Protein 6XAU (pdb70)

InterPro domains:
  IPR001214 SET domain [PF21549] (84-194)
  IPR001214 SET domain [PS50280] (80-192)
  IPR001214 SET domain [SM00317] (80-198)
  IPR013087 Zinc finger C2H2-type [PF00096] (293-315)
  IPR013087 Zinc finger C2H2-type [PF00096] (321-344)
  IPR013087 Zinc finger C2H2-type [PF00096] (350-372)
  IPR013087 Zinc finger C2H2-type [PF00096] (378-400)
  IPR013087 Zinc finger C2H2-type [PF00096] (408-427)
  IPR013087 Zinc finger C2H2-type [PF00096] (914-936)
  IPR013087 Zinc finger C2H2-type [PF00096] (942-965)
  IPR013087 Zinc finger C2H2-type [PF00096] (971-993)
  IPR013087 Zinc finger C2H2-type [PF13912] (267-288)
  IPR013087 Zinc finger C2H2-type [PS00028] (267-287)
  IPR013087 Zinc finger C2H2-type [PS00028] (295-315)
  IPR013087 Zinc finger C2H2-type [PS00028] (323-344)
  IPR013087 Zinc finger C2H2-type [PS00028] (352-372)
  IPR013087 Zinc finger C2H2-type [PS00028] (380-400)
  IPR013087 Zinc finger C2H2-type [PS00028] (916-936)
  IPR013087 Zinc finger C2H2-type [PS00028] (944-965)
  IPR013087 Zinc finger C2H2-type [PS00028] (973-993)

Radius of gyration: 13.99 Å; Cα contacts (8 Å, |Δi|>4): 282; chains: 1; bounding box: 37×31×33 Å

GO terms:
  GO:0045944 positive regulation of transcription by RNA polymerase II (P, IDA)
  GO:0001228 DNA-binding transcription activator activity, RNA polymerase II-specific (F, IC)
  GO:0000977 RNA polymerase II transcription regulatory region sequence-specific DNA binding (F, IMP)
  GO:0001228 DNA-binding transcription activator activity, RNA polymerase II-specific (F, IMP)
  GO:0045944 positive regulation of transcription by RNA polymerase II (P, IMP)
  GO:0005634 nucleus (C, IDA)
  GO:0003677 DNA binding (F, IDA)
  GO:0003700 DNA-binding transcription factor activity (F, IDA)
  GO:0045892 negati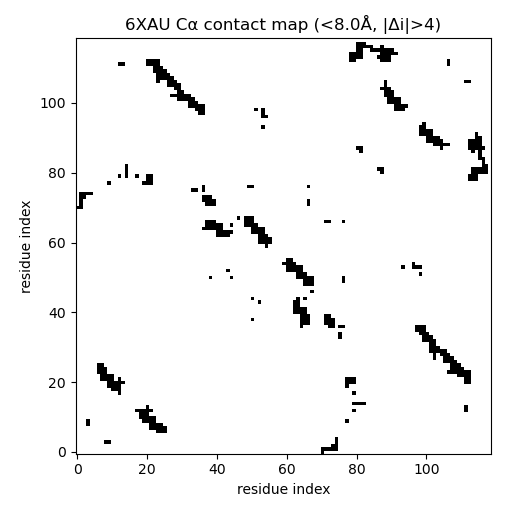ve regulation of DNA-templated transcription (P, IDA)
  GO:0140948 histone H3K9 monomethyltransferase activity (F, EXP)
  GO:0071425 hematopoietic stem cell proliferation (P, IMP)
  GO:0005515 protein binding (F, IPI)
  GO:0000978 RNA polymerase II cis-regulatory region sequence-specific DNA binding (F, IDA)
  GO:0098727 maintenance of cell number (P, IGI)
  GO:0072197 ureter morphogenesis (P, IGI)
  GO:0001701 in utero embryonic development (P, IMP)
  GO:0001780 neutrophil homeostasis (P, IMP)
  GO:0035115 embryonic forelimb morphogenesis (P, IMP)
  GO:0035116 embryonic hindlimb morphogenesis (P, IMP)
  GO:0042127 regulation of cell population proliferation (P, IMP)

Sequence (119 aa):
DIPIPDEFELRESTMPGAGLGIWTKRKIEIGEKFGPYMGEQRSDLKDSSYGWEILDEFCNVKFCIIDASQPDVGSWLKYIRFAGCYDQHNLVACQINDQIFYRVVADIAPGEELLLFMKS

Foldseek 3Di:
DADDDPQWDWAQDPPPPLGTFIFGQAKDAFFDKDDQKWADKAADCPPVAFWDFFADPVRHGPIIGDPNDPPTIHNVSRHEADDDPPPAQWEWDADPRTIMIGGHHIHHGGGTHHYYHDD

Solvent-accessible surface area: 7265 Å² total; per-residue (Å²): 191,19,112,44,36,124,72,10,66,65,91,139,12,87,17,130,90,33,42,88,0,0,27,2,110,91,141,0,113,111,38,52,103,22,37,28,10,96,27,103,120,89,104,64,36,187,108,91,51,78,24,54,83,2,64,49,153,151,99,93,66,98,40,2,23,14,0,33,108,109,125,35,21,22,35,2,11,47,5,31,62,5,54,78,181,129,73,28,13,0,28,33,31,69,73,132,60,74,8,37,4,90,0,48,41,98,0,38,73,41,80,11,0,10,2,110,43,137,165

Organism: Mus musculus (NCBI:txid10090)

B-factor: mean 61.01, std 21.58, range [31.8, 144.95]

Secondary structure (DSSP, 8-state):
-PPPPTTEEEEE-SSTT--EEEEESS-B-TT-EE-----EEES--SS-SSEEEEE-TTS-EEEEEE--STTSS-GGGG-EE-SSTT---EEEEEETTEEEEEE-S-B-TT-B-EE----

Nearest PDB structures (foldseek):
  6xau-assembly1_A  TM=1.008E+00  e=1.363E-23  Mus musculus
  6xaz-assembly2_B  TM=9.167E-01  e=3.423E-12  Homo sapiens
  6xaz-assembly1_A  TM=9.004E-01  e=8.226E-12  Homo sapiens
  3db5-assembly1_A  TM=7.938E-01  e=2.898E-10  Homo sapiens
  3dal-assembly1_B-2  TM=8.629E-01  e=5.009E-09  Homo sapiens

Structure (mmCIF, N/CA/C/O backbone):
data_6XAU
#
_entry.id   6XAU
#
_cell.length_a   44.421
_cell.length_b   44.421
_cell.length_c   147.317
_cell.angle_alpha   90.000
_cell.angle_beta   90.000
_cell.angle_gamma   90.000
#
_symmetry.space_group_name_H-M   'P 43 21 2'
#
loop_
_entity.id
_entity.type
_entity.pdbx_description
1 polymer 'Histone-lysine N-methyltransferase MECOM'
2 water water
#
loop_
_atom_site.group_PDB
_atom_site.id
_atom_site.type_symbol
_atom_site.label_atom_id
_atom_site.label_alt_id
_atom_site.label_comp_id
_atom_site.label_asym_id
_atom_site.label_entity_id
_atom_site.label_seq_id
_atom_site.pdbx_PDB_ins_code
_atom_site.Cartn_x
_atom_site.Cartn_y
_atom_site.Cartn_z
_atom_site.occupancy
_atom_site.B_iso_or_equiv
_atom_site.auth_seq_id
_atom_site.auth_comp_id
_atom_site.auth_asym_id
_atom_site.auth_atom_id
_atom_site.pdbx_PDB_model_num
ATOM 1 N N . ASP A 1 5 ? 11.26500 30.45000 67.73200 1.000 86.96832 75 ASP A N 1
ATOM 2 C CA . ASP A 1 5 ? 11.73800 30.79800 66.38800 1.000 77.04608 75 ASP A CA 1
ATOM 3 C C . ASP A 1 5 ? 11.82700 29.59400 65.47800 1.000 70.60583 75 ASP A C 1
ATOM 4 O O . ASP A 1 5 ? 11.53500 28.47200 65.87700 1.000 81.61505 75 ASP A O 1
ATOM 9 N N . ILE A 1 6 ? 12.22300 29.84700 64.23800 1.000 63.47603 76 ILE A N 1
ATOM 10 C CA . ILE A 1 6 ? 12.54100 28.78700 63.28300 1.000 58.80968 76 ILE A CA 1
ATOM 11 C C . ILE A 1 6 ? 13.98800 28.39000 63.53500 1.000 60.67306 76 ILE A C 1
ATOM 12 O O . ILE A 1 6 ? 14.88800 29.23500 63.41600 1.000 59.92824 76 ILE A O 1
ATOM 17 N N . PRO A 1 7 ? 14.26000 27.14000 63.89500 1.000 61.68634 77 PRO A N 1
ATOM 18 C CA . PRO A 1 7 ? 15.63300 26.75700 64.25200 1.000 62.13640 77 PRO A CA 1
ATOM 19 C C . PRO A 1 7 ? 16.53300 26.60300 63.02800 1.000 61.47579 77 PRO A C 1
ATOM 20 O O . PRO A 1 7 ? 16.14000 26.03900 62.00400 1.000 54.70919 77 PRO A O 1
ATOM 24 N N . ILE A 1 8 ? 17.74700 27.12200 63.15500 1.000 61.91795 78 ILE A N 1
ATOM 25 C CA . ILE A 1 8 ? 18.77600 27.01900 62.11600 1.000 61.01784 78 ILE A CA 1
ATOM 26 C C . ILE A 1 8 ? 19.73200 25.90800 62.51700 1.000 64.76829 78 ILE A C 1
ATOM 27 O O . ILE A 1 8 ? 20.25200 25.92400 63.63800 1.000 65.00253 78 ILE A O 1
ATOM 32 N N . PRO A 1 9 ? 19.99500 24.93400 61.63800 1.000 65.23414 79 PRO A N 1
ATOM 33 C CA . PRO A 1 9 ? 20.95800 23.88000 61.97500 1.000 67.39755 79 PRO A CA 1
ATOM 34 C C . PRO A 1 9 ? 22.30800 24.46200 62.38300 1.000 70.01629 79 PRO A C 1
ATOM 35 O O . PRO A 1 9 ? 22.69400 25.54900 61.94700 1.000 70.73743 79 PRO A O 1
ATOM 39 N N . ASP A 1 10 ? 23.03800 23.71300 63.22200 1.000 68.62928 80 ASP A N 1
ATOM 40 C CA . ASP A 1 10 ? 24.31300 24.20900 63.75400 1.000 74.02466 80 ASP A CA 1
ATOM 41 C C . ASP A 1 10 ? 25.37700 24.35500 62.66600 1.000 73.34564 80 ASP A C 1
ATOM 42 O O . ASP A 1 10 ? 26.32200 25.13900 62.82400 1.000 73.81938 80 ASP A O 1
ATOM 47 N N . GLU A 1 11 ? 25.23900 23.61500 61.56500 1.000 75.81962 81 GLU A N 1
ATOM 48 C CA . GLU A 1 11 ? 26.17600 23.62000 60.45000 1.000 74.07730 81 GLU A CA 1
ATOM 49 C C . GLU A 1 11 ? 25.97600 24.80800 59.51200 1.000 66.18951 81 GLU A C 1
ATOM 50 O O . GLU A 1 11 ? 26.76400 24.98300 58.57300 1.000 67.18700 81 GLU A O 1
ATOM 56 N N . PHE A 1 12 ? 24.94100 25.61400 59.72700 1.000 57.25160 82 PHE A N 1
ATOM 57 C CA . PHE A 1 12 ? 24.66900 26.79200 58.92000 1.000 55.32242 82 PHE A CA 1
ATOM 58 C C . PHE A 1 12 ? 24.59200 28.02800 59.80700 1.000 61.90216 82 PHE A C 1
ATOM 59 O O . PHE A 1 12 ? 24.44000 27.93500 61.02700 1.000 70.02945 82 PHE A O 1
ATOM 67 N N . GLU A 1 13 ? 24.73500 29.19400 59.18600 1.000 56.64363 83 GLU A N 1
ATOM 68 C CA . GLU A 1 13 ? 24.68300 30.46800 59.89500 1.000 59.76506 83 GLU A CA 1
ATOM 69 C C . GLU A 1 13 ? 23.65100 31.34900 59.20900 1.000 58.17013 83 GLU A C 1
ATOM 70 O O . GLU A 1 13 ? 23.63200 31.43100 57.98600 1.000 49.14010 83 GLU A O 1
ATOM 76 N N . LEU A 1 14 ? 22.81700 32.02500 59.98600 1.000 61.06258 84 LEU A N 1
ATOM 77 C CA . LEU A 1 14 ? 21.86100 32.98600 59.44700 1.000 50.61923 84 LEU A CA 1
ATOM 78 C C . LEU A 1 14 ? 22.46400 34.37900 59.58300 1.000 51.80621 84 LEU A C 1
ATOM 79 O O . LEU A 1 14 ? 22.63000 34.87000 60.70100 1.000 54.55128 84 LEU A O 1
ATOM 84 N N . ARG A 1 15 ? 22.80100 35.01700 58.46200 1.000 49.02167 85 ARG A N 1
ATOM 85 C CA . ARG A 1 15 ? 23.41700 36.33900 58.49500 1.000 51.08244 85 ARG A CA 1
ATOM 86 C C . ARG A 1 15 ? 23.29400 37.00600 57.13300 1.000 56.69364 85 ARG A C 1
ATOM 87 O O . ARG A 1 15 ? 22.86000 36.39300 56.15500 1.000 50.46658 85 ARG A O 1
ATOM 95 N N . GLU A 1 16 ? 23.72700 38.27000 57.08600 1.000 51.34563 86 GLU A N 1
ATOM 96 C CA . GLU A 1 16 ? 23.49600 39.16500 55.95400 1.000 57.48584 86 GLU A CA 1
ATOM 97 C C . GLU A 1 16 ? 23.84600 38.51900 54.61300 1.000 53.80119 86 GLU A C 1
ATOM 98 O O . GLU A 1 16 ? 24.97800 38.09200 54.38800 1.000 49.19800 86 GLU A O 1
ATOM 104 N N . SER A 1 17 ? 22.85600 38.43800 53.73000 1.000 47.54781 87 SER A N 1
ATOM 105 C CA . SER A 1 17 ? 23.06900 37.91500 52.39200 1.000 49.81387 87 SER A CA 1
ATOM 106 C C . SER A 1 17 ? 23.94700 38.85800 51.56600 1.000 52.11678 87 SER A C 1
ATOM 107 O O . SER A 1 17 ? 23.97200 40.07200 51.79100 1.000 54.51969 87 SER A O 1
ATOM 110 N N . THR A 1 18 ? 24.68800 38.27800 50.61300 1.000 57.36740 88 THR A N 1
ATOM 111 C CA . THR A 1 18 ? 25.42400 39.04400 49.60900 1.000 62.42854 88 THR A CA 1
ATOM 112 C C . THR A 1 18 ? 24.52900 39.49100 48.45700 1.000 61.72582 88 THR A C 1
ATOM 113 O O . THR A 1 18 ? 24.98300 40.24600 47.58900 1.000 62.21009 88 THR A O 1
ATOM 117 N N . MET A 1 19 ? 23.28800 39.02300 48.41900 1.000 49.63753 89 MET A N 1
ATOM 118 C CA . MET A 1 19 ? 22.33300 39.49400 47.43400 1.000 51.42985 89 MET A CA 1
ATOM 119 C C . MET A 1 19 ? 21.81300 40.85300 47.87400 1.000 56.10673 89 MET A C 1
ATOM 120 O O . MET A 1 19 ? 21.25700 40.96500 48.97200 1.000 52.20100 89 MET A O 1
ATOM 125 N N . PRO A 1 20 ? 21.98000 41.89900 47.07300 1.000 65.36836 90 PRO A N 1
ATOM 126 C CA . PRO A 1 20 ? 21.58800 43.24300 47.52200 1.000 74.76949 90 PRO A CA 1
ATOM 127 C C . PRO A 1 20 ? 20.12200 43.29400 47.93900 1.000 73.32195 90 PRO A C 1
ATOM 128 O O . PRO A 1 20 ? 19.24000 42.78600 47.23900 1.000 79.30951 90 PRO A O 1
ATOM 132 N N . GLY A 1 21 ? 19.87400 43.89000 49.10600 1.000 66.69221 91 GLY A N 1
ATOM 133 C CA . GLY A 1 21 ? 18.52700 44.06500 49.61900 1.000 59.10972 91 GLY A CA 1
ATOM 134 C C . GLY A 1 21 ? 17.80500 42.80300 50.04000 1.000 61.45474 91 GLY A C 1
ATOM 135 O O . GLY A 1 21 ? 16.61700 42.87300 50.37100 1.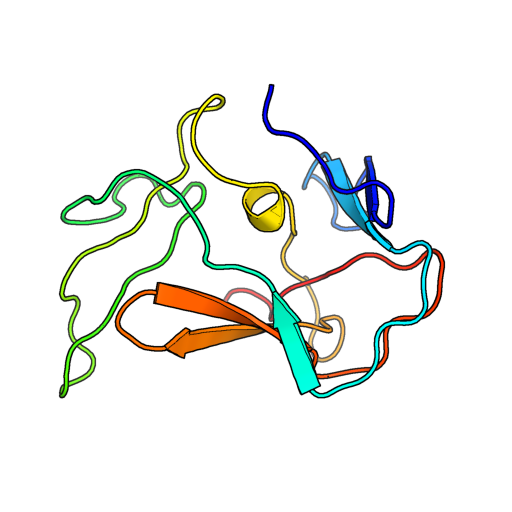000 69.70836 91 GLY A O 1
ATOM 136 N N . ALA A 1 22 ? 18.47700 41.64900 50.05100 1.000 52.21942 92 ALA A N 1
ATOM 137 C CA . ALA A 1 22 ? 17.80000 40.39800 50.36200 1.000 53.21954 92 ALA A CA 1
ATOM 138 C C . ALA A 1 22 ? 17.60900 40.18000 51.85800 1.000 60.01772 92 ALA A C 1
ATOM 139 O O . ALA A 1 22 ? 16.71100 39.42500 52.24500 1.000 59.09656 92 ALA A O 1
ATOM 141 N N . GLY A 1 23 ? 18.40600 40.82500 52.70700 1.000 64.58143 93 GLY A N 1
ATOM 142 C CA . GLY A 1 23 ? 18.30500 40.55600 54.13500 1.000 68.56085 93 GLY A CA 1
ATOM 143 C C . GLY A 1 23 ? 19.14700 39.37300 54.57800 1.000 60.12300 93 GLY A C 1
ATOM 144 O O . GLY A 1 23 ? 20.23700 39.15800 54.04000 1.000 48.75585 93 GLY A O 1
ATOM 145 N N . LEU A 1 24 ? 18.66700 38.58700 55.54500 1.000 49.44014 94 LEU A N 1
ATOM 146 C CA . LEU A 1 24 ? 19.47600 37.48400 56.05700 1.000 49.53752 94 LEU A CA 1
ATOM 147 C C . LEU A 1 24 ? 19.42400 36.27800 55.12900 1.000 43.97369 94 LEU A C 1
ATOM 148 O O . LEU A 1 24 ? 18.34500 35.84200 54.71200 1.000 45.86866 94 LEU A O 1
ATOM 153 N N . GLY A 1 25 ? 20.59900 35.71000 54.82900 1.000 43.17360 95 GLY A N 1
ATOM 154 C CA . GLY A 1 25 ? 20.71900 34.50200 54.05700 1.000 44.06581 95 GLY A CA 1
ATOM 155 C C . GLY A 1 25 ? 21.29600 33.35400 54.88100 1.000 46.40030 95 GLY A C 1
ATOM 156 O O . GLY A 1 25 ? 21.56600 33.48100 56.07300 1.000 49.82966 95 GLY A O 1
ATOM 157 N N . ILE A 1 26 ? 21.48300 32.21500 54.21100 1.000 40.18640 96 ILE A N 1
ATOM 158 C CA . ILE A 1 26 ? 22.00900 31.00700 54.84300 1.000 44.14740 96 ILE A CA 1
ATOM 159 C C . ILE A 1 26 ? 23.41500 30.75600 54.32900 1.000 48.36369 96 ILE A C 1
ATOM 160 O O . ILE A 1 26 ? 23.64000 30.71700 53.11500 1.000 50.49290 96 ILE A O 1
ATOM 165 N N . TRP A 1 27 ? 24.35600 30.58600 55.25000 1.000 43.11833 97 TRP A N 1
ATOM 166 C CA . TRP A 1 27 ? 25.75400 30.35300 54.93400 1.000 45.17121 97 TRP A CA 1
ATOM 167 C C . TRP A 1 27 ? 26.19400 29.03300 55.54800 1.000 54.55391 97 TRP A C 1
ATOM 168 O O . TRP A 1 27 ? 25.81200 28.71000 56.67900 1.000 51.34826 97 TRP A O 1
ATOM 179 N N . THR A 1 28 ? 27.02500 28.28400 54.83700 1.000 48.33474 98 THR A N 1
ATOM 180 C CA . THR A 1 28 ? 27.50300 27.02600 55.39400 1.000 56.83313 98 THR A CA 1
ATOM 181 C C . THR A 1 28 ? 28.85800 27.18500 56.06500 1.000 58.06749 98 THR A C 1
ATOM 182 O O . THR A 1 28 ? 29.66200 28.04800 55.70300 1.000 65.38416 98 THR A O 1
ATOM 186 N N . LYS A 1 29 ? 29.09000 26.34800 57.08000 1.000 57.04368 99 LYS A N 1
ATOM 187 C CA . LYS A 1 29 ? 30.39900 26.20900 57.69000 1.000 61.58633 99 LYS A CA 1
ATOM 188 C C . LYS A 1 29 ? 31.11500 24.95800 57.21900 1.000 64.70249 99 LYS A C 1
ATOM 189 O O . LYS A 1 29 ? 32.34300 24.88600 57.32400 1.000 73.56408 99 LYS A O 1
ATOM 195 N N . ARG A 1 30 ? 30.37400 23.97300 56.72600 1.000 65.44469 100 ARG A N 1
ATOM 196 C CA . ARG A 1 30 ? 30.92400 22.72500 56.21600 1.000 75.71697 100 ARG A CA 1
ATOM 197 C C . ARG A 1 30 ? 30.96700 22.76200 54.68800 1.000 70.48740 100 ARG A C 1
ATOM 198 O O . ARG A 1 30 ? 30.17100 23.45200 54.04600 1.000 63.27074 100 ARG A O 1
ATOM 206 N N . LYS A 1 31 ? 31.90100 22.00600 54.10800 1.000 70.97956 101 LYS A N 1
ATOM 207 C CA . LYS A 1 31 ? 31.87700 21.75900 52.66800 1.000 74.45366 101 LYS A CA 1
ATOM 208 C C . LYS A 1 31 ? 30.62600 20.97100 52.29500 1.000 68.22134 101 LYS A C 1
ATOM 209 O O . LYS A 1 31 ? 30.25800 20.00500 52.97100 1.000 70.46371 101 LYS A O 1
ATOM 215 N N . ILE A 1 32 ? 29.97200 21.37900 51.21000 1.000 58.46754 102 ILE A N 1
ATOM 216 C CA . ILE A 1 32 ? 28.77900 20.71000 50.70300 1.000 56.44624 102 ILE A CA 1
ATOM 217 C C . ILE A 1 32 ? 29.05400 20.29200 49.25700 1.000 63.63131 102 ILE A C 1
ATOM 218 O O . ILE A 1 32 ? 29.38600 21.13400 48.41500 1.000 58.93338 102 ILE A O 1
ATOM 223 N N . GLU A 1 33 ? 28.94400 18.99400 48.98000 1.000 60.50199 103 GLU A N 1
ATOM 224 C CA . GLU A 1 33 ? 29.24300 18.43600 47.66800 1.000 64.73671 103 GLU A CA 1
ATOM 225 C C . GLU A 1 33 ? 27.98800 18.36300 46.79000 1.000 64.53932 103 GLU A C 1
ATOM 226 O O . GLU A 1 33 ? 26.85400 18.35100 47.28000 1.000 52.19836 103 GLU A O 1
ATOM 232 N N . ILE A 1 34 ? 28.21600 18.32000 45.46900 1.000 63.99188 104 ILE A N 1
ATOM 233 C CA . ILE A 1 34 ? 27.12900 18.18800 44.50300 1.000 57.85694 104 ILE A CA 1
ATOM 234 C C . ILE A 1 34 ? 26.32000 16.93400 44.79800 1.000 51.51670 104 ILE A C 1
ATOM 235 O O . ILE A 1 34 ? 26.87200 15.87100 45.09000 1.000 55.04607 104 ILE A O 1
ATOM 240 N N . GLY A 1 35 ? 25.00800 17.03900 44.68600 1.000 49.81913 105 GLY A N 1
ATOM 24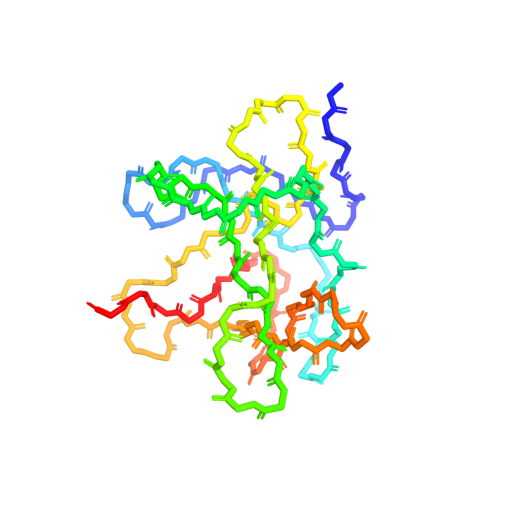1 C CA . GLY A 1 35 ? 24.14900 15.89000 44.86400 1.000 58.74389 105 GLY A CA 1
ATOM 242 C C . GLY A 1 35 ? 23.48900 15.78600 46.22200 1.000 58.84390 105 GLY A C 1
ATOM 243 O O . GLY A 1 35 ? 22.54000 15.00600 46.36800 1.000 59.30974 105 GLY A O 1
ATOM 244 N N . GLU A 1 36 ? 23.95900 16.53500 47.21200 1.000 59.59662 106 GLU A N 1
ATOM 245 C CA . GLU A 1 36 ? 23.25700 16.58600 48.48300 1.000 61.51790 106 GLU A CA 1
ATOM 246 C C . GLU A 1 36 ? 21.93000 17.29900 48.30700 1.000 51.92201 106 GLU A C 1
ATOM 247 O O . GLU A 1 36 ? 21.79400 18.22700 47.50400 1.000 52.78791 106 GLU A O 1
ATOM 253 N N . LYS A 1 37 ? 20.93700 16.86500 49.08100 1.000 45.11067 107 LYS A N 1
ATOM 254 C CA . LYS A 1 37 ? 19.62600 17.47700 49.05800 1.000 40.33642 107 LYS A CA 1
ATOM 255 C C . LYS A 1 37 ? 19.26500 17.97000 50.45200 1.000 51.58250 107 LYS A C 1
ATOM 256 O O . LYS A 1 37 ? 19.69200 17.39400 51.45900 1.000 48.91376 107 LYS A O 1
ATOM 262 N N . PHE A 1 38 ? 18.49500 19.05400 50.48900 1.000 46.47399 108 PHE A N 1
ATOM 263 C CA . PHE A 1 38 ? 18.00400 19.63100 51.73000 1.000 46.73192 108 PHE A CA 1
ATOM 264 C C . PHE A 1 38 ? 16.49100 19.79100 51.67400 1.000 45.25279 108 PHE A C 1
ATOM 265 O O . PHE A 1 38 ? 15.92000 20.08300 50.62000 1.000 40.42590 108 PHE A O 1
ATOM 273 N N . GLY A 1 39 ? 15.84400 19.61200 52.83200 1.000 45.34491 109 GLY A N 1
ATOM 274 C CA . GLY A 1 39 ? 14.42600 19.86500 52.98300 1.000 44.04475 109 GLY A CA 1
ATOM 275 C C . GLY A 1 39 ? 13.73000 18.71000 53.68000 1.000 48.00312 109 GLY A C 1
ATOM 276 O O . GLY A 1 39 ? 14.37200 17.92500 54.38400 1.000 49.27433 109 GLY A O 1
ATOM 277 N N . PRO A 1 40 ? 12.40200 18.55900 53.49100 1.000 46.87930 110 PRO A N 1
ATOM 278 C CA . PRO A 1 40 ? 11.52800 19.34500 52.61500 1.000 45.18436 110 PRO A CA 1
ATOM 279 C C . PRO A 1 40 ? 11.24200 20.76100 53.06600 1.000 46.48452 110 PRO A C 1
ATOM 280 O O . PRO A 1 40 ? 11.20700 21.03600 54.26000 1.000 53.79066 110 PRO A O 1
ATOM 284 N N . TYR A 1 41 ? 11.03800 21.63700 52.08800 1.000 43.17623 111 TYR A N 1
ATOM 285 C CA . TYR A 1 41 ? 10.45100 22.95000 52.31900 1.000 42.29191 111 TYR A CA 1
ATOM 286 C C . TYR A 1 41 ? 9.13400 22.82400 53.07200 1.000 44.65272 111 TYR A C 1
ATOM 287 O O . TYR A 1 41 ? 8.27100 22.02100 52.70600 1.000 42.11558 111 TYR A O 1
ATOM 296 N N . MET A 1 42 ? 8.99600 23.58700 54.16500 1.000 40.11270 112 MET A N 1
ATOM 297 C CA . MET A 1 42 ? 7.83300 23.45800 55.02700 1.000 40.90227 112 MET A CA 1
ATOM 298 C C . MET A 1 42 ? 7.02400 24.74000 54.99300 1.000 47.10828 112 MET A C 1
ATOM 299 O O . MET A 1 42 ? 7.55000 25.81700 54.67800 1.000 43.49206 112 MET A O 1
ATOM 304 N N . GLY A 1 43 ? 5.74300 24.59800 55.29000 1.000 49.72175 113 GLY A N 1
ATOM 305 C CA . GLY A 1 43 ? 4.84100 25.73100 55.26900 1.000 55.00133 113 GLY A CA 1
ATOM 306 C C . GLY A 1 43 ? 3.39600 25.29400 55.16900 1.000 51.94570 113 GLY A C 1
ATOM 307 O O . GLY A 1 43 ? 3.06400 24.10500 55.17400 1.000 58.46227 113 GLY A O 1
ATOM 308 N N . GLU A 1 44 ? 2.54200 26.30000 55.05800 1.000 53.04847 114 GLU A N 1
ATOM 309 C CA . GLU A 1 44 ? 1.11500 26.05600 54.95100 1.000 60.30460 114 GLU A CA 1
ATOM 310 C C . GLU A 1 44 ? 0.74800 25.74900 53.50300 1.000 59.20710 114 GLU A C 1
ATOM 311 O O . GLU A 1 44 ? 1.21800 26.40700 52.56800 1.000 52.71158 114 GLU A O 1
ATOM 317 N N . GLN A 1 45 ? -0.06800 24.71500 53.33300 1.000 63.42603 115 GLN A N 1
ATOM 318 C CA . GLN A 1 45 ? -0.59200 24.32000 52.03500 1.000 65.20782 115 GLN A CA 1
ATOM 319 C C . GLN A 1 45 ? -1.68300 25.31200 51.62900 1.000 77.75143 115 GLN A C 1
ATOM 320 O O . GLN A 1 45 ? -2.65500 25.50500 52.37100 1.000 79.88853 115 GLN A O 1
ATOM 326 N N . ARG A 1 46 ? -1.51700 25.95900 50.47200 1.000 77.93040 116 ARG A N 1
ATOM 327 C CA . ARG A 1 46 ? -2.47100 26.94000 49.96200 1.000 80.40438 116 ARG A CA 1
ATOM 328 C C . ARG A 1 46 ? -2.80300 26.63100 48.50400 1.000 81.56504 116 ARG A C 1
ATOM 329 O O . ARG A 1 46 ? -2.11300 25.85500 47.84000 1.000 77.15662 116 ARG A O 1
ATOM 337 N N . SER A 1 47 ? -3.87400 27.25900 47.99900 1.000 86.97885 117 SER A N 1
ATOM 338 C CA . SER A 1 47 ? -4.29000 27.03300 46.61500 1.000 91.99787 117 SER A CA 1
ATOM 339 C C . SER A 1 47 ? -3.41800 27.78200 45.60800 1.000 100.23307 117 SER A C 1
ATOM 340 O O . SER A 1 47 ? -3.27000 27.32400 44.46800 1.000 99.39613 117 SER A O 1
ATOM 343 N N . ASP A 1 48 ? -2.84500 28.92200 45.99400 1.000 100.44625 118 ASP A N 1
ATOM 344 C CA . ASP A 1 48 ? -1.96100 29.68900 45.11900 1.000 100.08305 118 ASP A CA 1
ATOM 345 C C . ASP A 1 48 ? -1.04600 30.54800 45.98500 1.000 89.60811 118 ASP A C 1
ATOM 346 O O . ASP A 1 48 ? -1.13300 30.53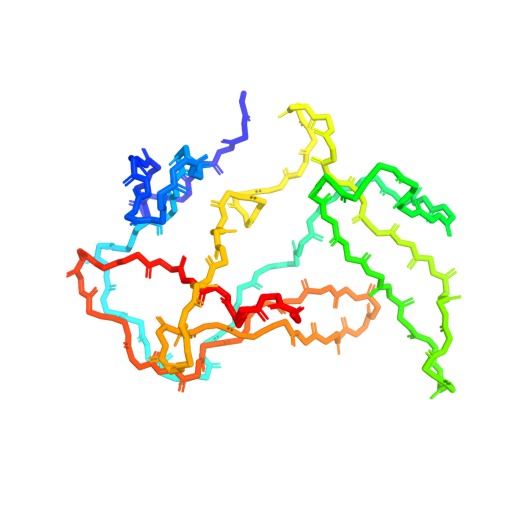300 47.21600 1.000 87.04991 118 ASP A O 1
ATOM 351 N N . LEU A 1 49 ? -0.17700 31.31200 45.32600 1.000 85.86293 119 LEU A N 1
ATOM 352 C CA . LEU A 1 49 ? 0.74300 32.23800 45.98400 1.000 82.73624 119 LEU A CA 1
ATOM 353 C C . LEU A 1 49 ? 0.51700 33.65100 45.43800 1.000 95.80096 119 LEU A C 1
ATOM 354 O O . LEU A 1 49 ? 1.38500 34.20100 44.75000 1.000 95.93255 119 LEU A O 1
ATOM 359 N N . LYS A 1 50 ? -0.64800 34.23800 45.75000 1.000 108.55512 120 LYS A N 1
ATOM 360 C CA . LYS A 1 50 ? -0.95200 35.59400 45.28800 1.000 119.54065 120 LYS A CA 1
ATOM 361 C C . LYS A 1 50 ? 0.09900 36.58300 45.77700 1.000 124.54125 120 LYS A C 1
ATOM 362 O O . LYS A 1 50 ? 0.60800 37.40300 45.00200 1.000 127.71794 120 LYS A O 1
ATOM 368 N N . ASP A 1 51 ? 0.43400 36.51900 47.06300 1.000 124.99393 121 ASP A N 1
ATOM 369 C CA . ASP A 1 51 ? 1.62800 37.17700 47.58400 1.000 127.12314 121 ASP A CA 1
ATOM 370 C C . ASP A 1 51 ? 2.82000 36.25500 47.33400 1.000 129.25760 121 ASP A C 1
ATOM 371 O O . ASP A 1 51 ? 2.96000 35.22500 48.00700 1.000 117.04035 121 ASP A O 1
ATOM 376 N N . SER A 1 52 ? 3.66600 36.61300 46.35300 1.000 136.09263 122 SER A N 1
ATOM 377 C CA . SER A 1 52 ? 4.75800 35.73500 45.92600 1.000 134.76089 122 SER A CA 1
ATOM 378 C C . SER A 1 52 ? 5.5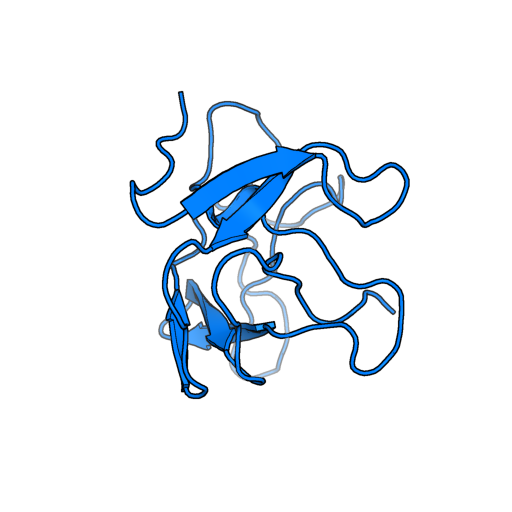8800 35.28400 47.12200 1.000 134.52666 122 SER A C 1
ATOM 379 O O . SER A 1 52 ? 5.72200 34.08200 47.38000 1.000 143.88567 122 SER A O 1
ATOM 382 N N . SER A 1 53 ? 6.14300 36.23800 47.86800 1.000 121.59089 123 SER A N 1
ATOM 383 C CA . SER A 1 53 ? 6.58700 35.99400 49.24300 1.000 105.21788 123 SER A CA 1
ATOM 384 C C . SER A 1 53 ? 7.60700 34.84600 49.26400 1.000 89.26860 123 SER A C 1
ATOM 385 O O . SER A 1 53 ? 8.60300 34.90000 48.53100 1.000 85.63395 123 SER A O 1
ATOM 388 N N . TYR A 1 54 ? 7.41100 33.81800 50.08800 1.000 74.62210 124 TYR A N 1
ATOM 389 C CA . TYR A 1 54 ? 8.31000 32.67000 50.19100 1.000 63.58394 124 TYR A CA 1
ATOM 390 C C . TYR A 1 54 ? 7.46500 31.42900 49.93500 1.000 64.02610 124 TYR A C 1
ATOM 391 O O . TYR A 1 54 ? 6.52200 31.16300 50.69000 1.000 55.42507 124 TYR A O 1
ATOM 400 N N . GLY A 1 55 ? 7.76700 30.67600 48.87700 1.000 47.51359 125 GLY A N 1
ATOM 401 C CA . GLY A 1 55 ? 6.91800 29.53400 48.58500 1.000 48.18999 125 GLY A CA 1
ATOM 402 C C . GLY A 1 55 ? 7.18300 28.91300 47.23100 1.000 47.35568 125 GLY A C 1
ATOM 403 O O . GLY A 1 55 ? 7.94000 29.43100 46.40400 1.000 53.38272 125 GLY A O 1
ATOM 404 N N . TRP A 1 56 ? 6.52200 27.78100 47.01900 1.000 38.84676 126 TRP A N 1
ATOM 405 C CA . TRP A 1 56 ? 6.76300 26.93000 45.86700 1.000 38.47830 126 TRP A CA 1
ATOM 406 C C . TRP A 1 56 ? 5.47100 26.24000 45.47500 1.000 42.51036 126 TRP A C 1
ATOM 407 O O . TRP A 1 56 ? 4.65100 25.88500 46.33200 1.000 46.27134 126 TRP A O 1
ATOM 418 N N . GLU A 1 57 ? 5.29000 26.04900 44.17300 1.000 44.13424 127 GLU A N 1
ATOM 419 C CA . GLU A 1 57 ? 4.17500 25.26300 43.67300 1.000 42.36297 127 GLU A CA 1
ATOM 420 C C . GLU A 1 57 ? 4.59000 23.80200 43.58800 1.000 41.28916 127 GLU A C 1
ATOM 421 O O . GLU A 1 57 ? 5.73200 23.49000 43.23900 1.000 45.97920 127 GLU A O 1
ATOM 427 N N . ILE A 1 58 ? 3.66800 22.91400 43.94500 1.000 42.94199 128 ILE A N 1
ATOM 428 C CA . ILE A 1 58 ? 3.81400 21.47300 43.74500 1.000 45.40018 128 ILE A CA 1
ATOM 429 C C . ILE A 1 58 ? 2.97100 21.10000 42.53200 1.000 47.03722 128 ILE A C 1
ATOM 430 O O . ILE A 1 58 ? 1.80700 21.50200 42.43200 1.000 52.08519 128 ILE A O 1
ATOM 435 N N . LEU A 1 59 ? 3.53300 20.31900 41.62400 1.000 45.63179 129 LEU A N 1
ATOM 436 C CA . LEU A 1 59 ? 2.90100 20.11200 40.32800 1.000 47.85837 129 LEU A CA 1
ATOM 437 C C . LEU A 1 59 ? 2.49800 18.65300 40.14200 1.000 52.79844 129 LEU A C 1
ATOM 438 O O . LEU A 1 59 ? 3.10100 17.75200 40.73200 1.000 55.09608 129 LEU A O 1
ATOM 443 N N . ASP A 1 60 ? 1.46600 18.42800 39.31700 1.000 53.01162 130 ASP A N 1
ATOM 444 C CA . ASP A 1 60 ? 0.99300 17.08600 39.00300 1.000 63.29443 130 ASP A CA 1
ATOM 445 C C . ASP A 1 60 ? 1.70800 16.52500 37.76600 1.000 63.08651 130 ASP A C 1
ATOM 446 O O . ASP A 1 60 ? 2.69900 17.07500 37.28000 1.000 59.34133 130 ASP A O 1
ATOM 451 N N . GLU A 1 61 ? 1.21400 15.38300 37.28100 1.000 72.62713 131 GLU A N 1
ATOM 452 C CA . GLU A 1 61 ? 1.68100 14.78800 36.03000 1.000 85.72080 131 GLU A CA 1
ATOM 453 C C . GLU A 1 61 ? 1.97900 15.83400 34.97000 1.000 82.01773 131 GLU A C 1
ATOM 454 O O . GLU A 1 61 ? 3.07500 15.85900 34.40000 1.000 86.37878 131 GLU A O 1
ATOM 460 N N . PHE A 1 62 ? 1.01500 16.71700 34.72000 1.000 76.94607 132 PHE A N 1
ATOM 461 C CA . PHE A 1 62 ? 0.99200 17.60000 33.56600 1.000 78.91999 132 PHE A CA 1
ATOM 462 C C . PHE A 1 62 ? 1.55900 18.98400 33.85000 1.000 73.64304 132 PHE A C 1
ATOM 463 O O . PHE A 1 62 ? 1.24300 19.93000 33.11500 1.000 73.10877 132 PHE A O 1
ATOM 471 N N . CYS A 1 63 ? 2.37400 19.13100 34.89100 1.000 57.29634 133 CYS A N 1
ATOM 472 C CA . CYS A 1 63 ? 3.02800 20.40200 35.19200 1.000 70.90061 133 CYS A CA 1
ATOM 473 C C . CYS A 1 63 ? 2.03700 21.50300 35.55700 1.000 66.52903 133 CYS A C 1
ATOM 474 O O . CYS A 1 63 ? 2.37500 22.69000 35.52200 1.000 73.68252 133 CYS A O 1
ATOM 477 N N . ASN A 1 64 ? 0.82100 21.14200 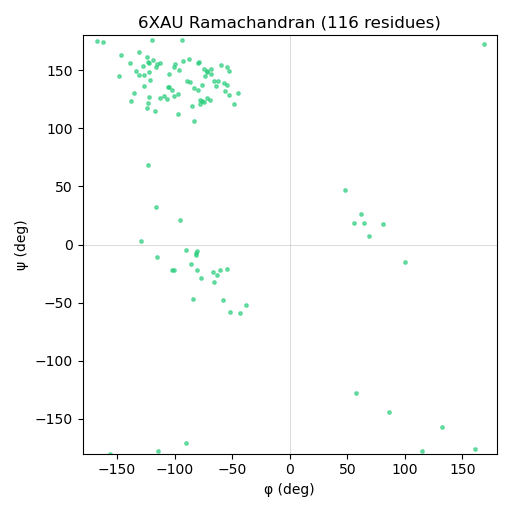35.93200 1.000 59.20447 134 ASN A N 1
ATOM 478 C CA . ASN A 1 64 ? -0.11100 22.09600 36.50600 1.000 60.21248 134 ASN A CA 1
ATOM 479 C C . ASN A 1 64 ? -0.12700 21.96600 38.02200 1.000 64.00241 134 ASN A C 1
ATOM 480 O O . ASN A 1 64 ? 0.18700 20.91100 38.57600 1.000 63.97872 134 ASN A O 1
ATOM 485 N N . VAL A 1 65 ? -0.50000 23.06000 38.68300 1.000 62.14429 135 VAL A N 1
ATOM 486 C CA . VAL A 1 65 ? -0.37500 23.17100 40.12700 1.000 68.51874 135 VAL A CA 1
ATOM 487 C C . VAL A 1 65 ? -1.36800 22.24400 40.81300 1.000 70.71111 135 VAL A C 1
ATOM 488 O O . VAL A 1 65 ? -2.58000 22.31400 40.57300 1.000 74.18258 135 VAL A O 1
ATOM 492 N N . LYS A 1 66 ? -0.85300 21.37000 41.67700 1.000 64.15769 136 LYS A N 1
ATOM 493 C CA . LYS A 1 66 ? -1.70600 20.59900 42.56800 1.000 65.11044 136 LYS A CA 1
ATOM 494 C C . LYS A 1 66 ? -2.04800 21.41500 43.81400 1.000 63.79186 136 LYS A C 1
ATOM 495 O O . LYS A 1 66 ? -3.21300 21.50400 44.21100 1.000 71.32171 136 LYS A O 1
ATOM 501 N N . PHE A 1 67 ? -1.04600 22.04600 44.41400 1.000 59.70979 137 PHE A N 1
ATOM 502 C CA . PHE A 1 67 ? -1.22100 22.97200 45.52300 1.000 56.37781 137 PHE A CA 1
ATOM 503 C C . PHE A 1 67 ? 0.10400 23.69800 45.68800 1.000 50.91926 137 PHE A C 1
ATOM 504 O O . PHE A 1 67 ? 1.09200 23.36600 45.03200 1.000 57.84641 137 PHE A O 1
ATOM 512 N N . CYS A 1 68 ? 0.13000 24.66900 46.60000 1.000 50.97716 138 CYS A N 1
ATOM 513 C CA . CYS A 1 68 ? 1.33300 25.44200 46.88700 1.000 48.07419 138 CYS A CA 1
ATOM 514 C C . CYS A 1 68 ? 1.70400 25.32900 48.35900 1.000 53.90383 138 CYS A C 1
ATOM 515 O O . CYS A 1 68 ? 0.85200 25.08100 49.22400 1.000 51.92728 138 CYS A O 1
ATOM 518 N N . ILE A 1 69 ? 2.98300 25.55300 48.63900 1.000 44.32110 139 ILE A N 1
ATOM 519 C CA A ILE A 1 69 ? 3.49600 25.55400 49.99900 0.390 48.91376 139 ILE A CA 1
ATOM 520 C CA B ILE A 1 69 ? 3.51500 25.56000 49.99800 0.610 48.78480 139 ILE A CA 1
ATOM 521 C C . ILE A 1 69 ? 4.02000 26.95700 50.28200 1.000 47.17145 139 ILE A C 1
ATOM 522 O O . ILE A 1 69 ? 5.00800 27.39500 49.68400 1.000 50.81399 139 ILE A O 1
ATOM 531 N N . ASP A 1 70 ? 3.36000 27.65300 51.19800 1.000 49.64016 140 ASP A N 1
ATOM 532 C CA . ASP A 1 70 ? 3.59900 29.05900 51.46700 1.000 46.35819 140 ASP A CA 1
ATOM 533 C C . ASP A 1 70 ? 4.20400 29.20900 52.85600 1.000 55.72510 140 ASP A C 1
ATOM 534 O O . ASP A 1 70 ? 3.64000 28.72300 53.84300 1.000 54.04859 140 ASP A O 1
ATOM 539 N N . ALA A 1 71 ? 5.34400 29.88500 52.92600 1.000 52.40365 141 ALA A N 1
ATOM 540 C CA . ALA A 1 71 ? 5.98900 30.24800 54.17900 1.000 48.98219 141 ALA A CA 1
ATOM 541 C C . ALA A 1 71 ? 6.04500 31.76900 54.35100 1.000 53.61432 141 ALA A C 1
ATOM 542 O O . ALA A 1 71 ? 6.99000 32.29400 54.93800 1.000 52.10098 141 ALA A O 1
ATOM 544 N N . SER A 1 72 ? 5.03600 32.48200 53.82900 1.000 57.26739 142 SER A N 1
ATOM 545 C CA . SER A 1 72 ? 4.86000 33.91500 54.05700 1.000 65.12097 142 SER A CA 1
ATOM 546 C C . SER A 1 72 ? 5.09300 34.30700 55.51200 1.000 71.75334 142 SER A C 1
ATOM 547 O O . SER A 1 72 ? 5.96200 35.13100 55.82200 1.000 72.38763 142 SER A O 1
ATOM 550 N N . GLN A 1 73 ? 4.31100 33.71100 56.42100 1.000 71.66649 143 GLN A N 1
ATOM 551 C CA . GLN A 1 73 ? 4.22800 34.19200 57.79200 1.000 70.03998 143 GLN A CA 1
ATOM 552 C C . GLN A 1 73 ? 5.49400 33.84300 58.57600 1.000 62.91544 143 GLN A C 1
ATOM 553 O O . GLN A 1 73 ? 6.13800 32.82400 58.31800 1.000 56.28043 143 GLN A O 1
ATOM 559 N N . PRO A 1 74 ? 5.90300 34.72500 59.49200 1.000 58.63861 144 PRO A N 1
ATOM 560 C CA . PRO A 1 74 ? 7.26200 34.63300 60.06000 1.000 66.35796 144 PRO A CA 1
ATOM 561 C C . PRO A 1 74 ? 7.50600 33.39100 60.89700 1.000 71.90336 144 PRO A C 1
ATOM 562 O O . PRO A 1 74 ? 8.64500 32.90400 60.94400 1.000 71.75597 144 PRO A O 1
ATOM 566 N N . ASP A 1 75 ? 6.48100 32.89400 61.58700 1.000 65.78157 145 ASP A N 1
ATOM 567 C CA . ASP A 1 75 ? 6.57200 31.70700 62.42200 1.000 71.88757 145 ASP A CA 1
ATOM 568 C C . ASP A 1 75 ? 6.45600 30.39200 61.65100 1.000 70.67953 145 ASP A C 1
ATOM 569 O O . ASP A 1 75 ? 6.65700 29.33000 62.25100 1.000 76.04596 145 ASP A O 1
ATOM 574 N N . VAL A 1 76 ? 6.11500 30.41400 60.35500 1.000 66.80801 146 VAL A N 1
ATOM 575 C CA . VAL A 1 76 ? 5.91400 29.18000 59.59400 1.000 59.93087 146 VAL A CA 1
ATOM 576 C C . VAL A 1 76 ? 7.10800 28.95700 58.68700 1.000 55.67773 146 VAL A C 1
ATOM 577 O O . VAL A 1 76 ? 7.73000 29.90800 58.19400 1.000 55.55140 146 VAL A O 1
ATOM 581 N N . GLY A 1 77 ? 7.44800 27.68800 58.47900 1.000 51.97202 147 GLY A N 1
ATOM 582 C CA . GLY A 1 77 ? 8.49600 27.29800 57.56500 1.000 46.89246 147 GLY A CA 1
ATOM 583 C C . GLY A 1 77 ? 9.66000 26.64600 58.27700 1.000 54.24598 147 GLY A C 1
ATOM 584 O O . GLY A 1 77 ? 9.65300 26.43500 59.48900 1.000 57.73850 147 GLY A O 1
ATOM 585 N N . SER A 1 78 ? 10.67200 26.31300 57.49100 1.000 53.50378 148 SER A N 1
ATOM 586 C CA . SER A 1 78 ? 11.92200 25.77300 57.98000 1.000 52.17204 148 SER A CA 1
ATOM 587 C C . SER A 1 78 ? 13.06200 26.71500 57.58500 1.000 52.75633 148 SER A C 1
ATOM 588 O O . SER A 1 78 ? 12.87100 27.71100 56.87200 1.000 45.88708 148 SER A O 1
ATOM 591 N N . TRP A 1 79 ? 14.26900 26.37900 58.04400 1.000 45.71338 149 TRP A N 1
ATOM 592 C CA . TRP A 1 79 ? 15.42900 27.18300 57.69900 1.000 48.60056 149 TRP A CA 1
ATOM 593 C C . TRP A 1 79 ? 15.60100 27.36200 56.18200 1.000 47.38200 149 TRP A C 1
ATOM 594 O O . TRP A 1 79 ? 16.27400 28.30800 55.76500 1.000 43.26308 149 TRP A O 1
ATOM 605 N N . LEU A 1 80 ? 15.01800 26.48200 55.35000 1.000 41.16809 150 LEU A N 1
ATOM 606 C CA . LEU A 1 80 ? 15.15200 26.64000 53.89600 1.000 38.94941 150 LEU A CA 1
ATOM 607 C C . LEU A 1 80 ? 14.51400 27.92900 53.40900 1.000 45.55020 150 LEU A C 1
ATOM 608 O O . LEU A 1 80 ? 14.91200 28.46000 52.35900 1.000 41.89976 150 LEU A O 1
ATOM 613 N N . LYS A 1 81 ? 13.52100 28.44400 54.14300 1.000 39.40736 151 LYS A N 1
ATOM 614 C CA . LYS A 1 81 ? 12.86500 29.67500 53.72600 1.000 39.56001 151 LYS A CA 1
ATOM 615 C C . LYS A 1 81 ? 13.83100 30.84400 53.66100 1.000 43.57891 151 LYS A C 1
ATOM 616 O O . LYS A 1 81 ? 13.54600 31.82200 52.96200 1.000 43.18939 151 LYS A O 1
ATOM 622 N N . TYR A 1 82 ? 14.96000 30.77700 54.36900 1.000 43.14728 152 TYR A N 1
ATOM 623 C CA . TYR A 1 82 ? 15.89600 31.88900 54.38800 1.000 36.82284 152 TYR A CA 1
ATOM 624 C C . TYR A 1 82 ? 16.95900 31.81200 53.29600 1.000 35.49110 152 TYR A C 1
ATOM 625 O O . TYR A 1 82 ? 17.73800 32.76000 53.15900 1.000 40.37589 152 TYR A O 1
ATOM 634 N N . ILE A 1 83 ? 17.01500 30.73000 52.51000 1.000 34.10935 153 ILE A N 1
ATOM 635 C CA . ILE A 1 83 ? 17.97600 30.64300 51.41500 1.000 36.39384 153 ILE A CA 1
ATOM 636 C C . ILE A 1 83 ? 17.54900 31.60000 50.29300 1.000 39.90742 153 ILE A C 1
ATOM 637 O O . ILE A 1 83 ? 16.39400 31.59600 49.86000 1.000 39.09153 153 ILE A O 1
ATOM 642 N N . ARG A 1 84 ? 18.45800 32.47600 49.87100 1.000 33.52770 154 ARG A N 1
ATOM 643 C CA . ARG A 1 84 ? 18.11100 33.54100 48.94500 1.000 34.00145 154 ARG A CA 1
ATOM 644 C C . ARG A 1 84 ? 18.38600 33.08800 47.50200 1.000 33.25399 154 ARG A C 1
ATOM 645 O O . ARG A 1 84 ? 18.90200 32.00000 47.26100 1.000 33.53297 154 ARG A O 1
ATOM 653 N N . PHE A 1 85 ? 18.02700 33.94100 46.54700 1.000 37.58609 155 PHE A N 1
ATOM 654 C CA . PHE A 1 85 ? 18.13400 33.62400 45.12200 1.000 39.50210 155 PHE A CA 1
ATOM 655 C C . PHE A 1 85 ? 19.30500 34.38200 44.53200 1.000 36.05959 155 PHE A C 1
ATOM 656 O O . PHE A 1 85 ? 19.48800 35.56400 44.82900 1.000 40.93649 155 PHE A O 1
ATOM 664 N N . ALA A 1 86 ? 20.09900 33.69100 43.71700 1.000 37.21499 156 ALA A N 1
ATOM 665 C CA . ALA A 1 86 ? 21.16100 34.33800 42.95500 1.000 43.39994 156 ALA A CA 1
ATOM 666 C C . ALA A 1 86 ? 20.60100 35.41600 42.03200 1.000 40.13113 156 ALA A C 1
ATOM 667 O O . ALA A 1 86 ? 19.45000 35.35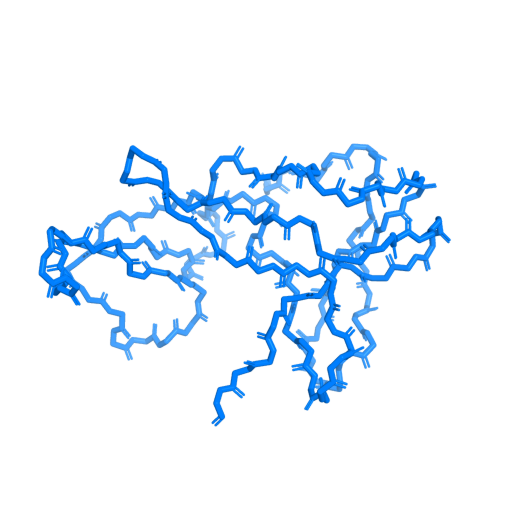900 41.58500 1.000 38.54936 156 ALA A O 1
ATOM 669 N N . GLY A 1 87 ? 21.44600 36.39000 41.71200 1.000 40.15745 157 GLY A N 1
ATOM 670 C CA . GLY A 1 87 ? 21.07000 37.43200 40.78700 1.000 42.33929 157 GLY A CA 1
ATOM 671 C C . GLY A 1 87 ? 21.62900 37.21800 39.38500 1.000 44.19477 157 GLY A C 1
ATOM 672 O O . GLY A 1 87 ? 21.08500 37.77300 38.42500 1.000 52.02466 157 GLY A O 1
ATOM 673 N N . CYS A 1 88 ? 22.70400 36.42200 39.26300 1.000 48.62425 158 CYS A N 1
ATOM 674 C CA . CYS A 1 88 ? 23.45200 36.21900 38.01300 1.000 51.70620 158 CYS A CA 1
ATOM 675 C C . CYS A 1 88 ? 23.41900 34.75800 37.58100 1.000 44.11582 158 CYS A C 1
ATOM 676 O O . CYS A 1 88 ? 23.21200 33.84500 38.39800 1.000 46.23975 158 CYS A O 1
ATOM 679 N N . TYR A 1 89 ? 23.66700 34.53500 36.28100 1.000 46.06868 159 TYR A N 1
ATOM 680 C CA . TYR A 1 89 ? 23.83700 33.17100 35.79500 1.000 45.71864 159 TYR A CA 1
ATOM 681 C C . TYR A 1 89 ? 25.04900 32.51100 36.46400 1.000 50.94821 159 TYR A C 1
ATOM 682 O O . TYR A 1 89 ? 26.08200 33.15700 36.67600 1.000 58.41227 159 TYR A O 1
ATOM 691 N N . ASP A 1 90 ? 24.92500 31.21800 36.80200 1.000 52.83528 160 ASP A N 1
ATOM 692 C CA . ASP A 1 90 ? 25.99500 30.42500 37.46700 1.000 70.57425 160 ASP A CA 1
ATOM 693 C C . ASP A 1 90 ? 26.50000 31.02700 38.78400 1.000 53.27481 160 ASP A C 1
ATOM 694 O O . ASP A 1 90 ? 27.60600 30.70000 39.24100 1.000 53.93805 160 ASP A O 1
ATOM 699 N N . GLN A 1 91 ? 25.73000 31.92000 39.38300 1.000 44.90275 161 GLN A N 1
ATOM 700 C CA . GLN A 1 91 ? 25.99400 32.38000 40.73000 1.000 47.51886 161 GLN A CA 1
ATOM 701 C C . GLN A 1 91 ? 25.37600 31.46500 41.78500 1.000 53.00636 161 GLN A C 1
ATOM 702 O O . GLN A 1 91 ? 25.75600 31.52700 42.95700 1.000 49.85335 161 GLN A O 1
ATOM 708 N N . HIS A 1 92 ? 24.44500 30.61800 41.39200 1.000 46.88983 162 HIS A N 1
ATOM 709 C CA . HIS A 1 92 ? 23.69300 29.76600 42.29500 1.000 42.68670 162 HIS A CA 1
ATOM 710 C C . HIS A 1 92 ? 24.42600 28.45300 42.54300 1.000 38.08351 162 HIS A C 1
ATOM 711 O O . HIS A 1 92 ? 25.25700 28.01100 41.74400 1.000 38.83097 162 HIS A O 1
ATOM 718 N N . ASN A 1 93 ? 24.05800 27.79500 43.64300 1.000 39.45736 163 ASN A N 1
ATOM 719 C CA . ASN A 1 93 ? 24.55500 26.45600 43.92400 1.000 39.66791 163 ASN A CA 1
ATOM 720 C C . ASN A 1 93 ? 23.42400 25.48200 44.24700 1.000 38.32302 163 ASN A C 1
ATOM 721 O O . ASN A 1 93 ? 23.69900 24.31100 44.51600 1.000 45.41334 163 ASN A O 1
ATOM 726 N N . LEU A 1 94 ? 22.16100 25.91500 44.17400 1.000 34.47519 164 LEU A N 1
ATOM 727 C CA . LEU A 1 94 ? 21.02000 25.05200 44.47000 1.000 32.98290 164 LEU A CA 1
ATOM 728 C C . LEU A 1 94 ? 19.94500 25.19400 43.39600 1.000 32.45652 164 LEU A C 1
ATOM 729 O O . LEU A 1 94 ? 19.73500 26.28000 42.84600 1.000 35.14632 164 LEU A O 1
ATOM 734 N N . VAL A 1 95 ? 19.20700 24.10600 43.16000 1.000 38.97309 165 VAL A N 1
ATOM 735 C CA . VAL A 1 95 ? 17.95400 24.15000 42.41000 1.000 41.21810 165 VAL A CA 1
ATOM 736 C C . VAL A 1 95 ? 16.87900 23.41600 43.19100 1.000 41.70763 165 VAL A C 1
ATOM 737 O O . VAL A 1 95 ? 17.15400 22.44300 43.90500 1.000 46.02131 165 VAL A O 1
ATOM 741 N N . ALA A 1 96 ? 15.64800 23.90000 43.08000 1.000 38.09667 166 ALA A N 1
ATOM 742 C CA . ALA A 1 96 ? 14.52200 23.14700 43.60500 1.000 39.57053 166 ALA A CA 1
ATOM 743 C C . ALA A 1 96 ? 14.23700 21.92000 42.74400 1.000 42.81040 166 ALA A C 1
ATOM 744 O O . ALA A 1 96 ? 14.47500 21.90900 41.53000 1.000 48.10314 166 ALA A O 1
ATOM 746 N N . CYS A 1 97 ? 13.74300 20.87000 43.39700 1.000 38.17300 167 CYS A N 1
ATOM 747 C CA . CYS A 1 97 ? 13.22700 19.68100 42.73700 1.000 42.43930 167 CYS A CA 1
ATOM 748 C C . CYS A 1 97 ? 12.07900 19.14700 43.58100 1.000 47.48464 167 CYS A C 1
ATOM 749 O O . CYS A 1 97 ? 11.89700 19.54600 44.73500 1.000 39.34945 167 CYS A O 1
ATOM 752 N N . GLN A 1 98 ? 11.26000 18.2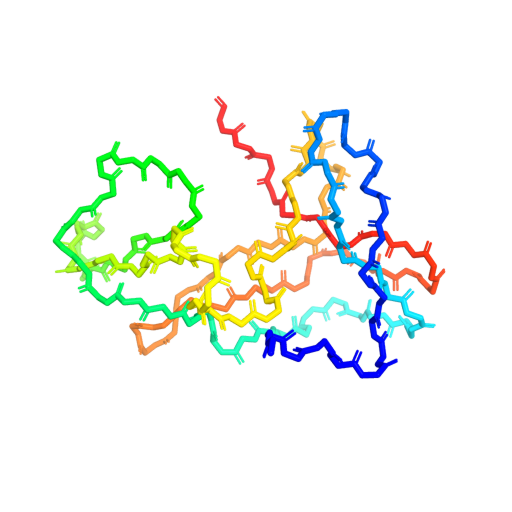8500 42.99000 1.000 40.50486 168 GLN A N 1
ATOM 753 C CA . GLN A 1 98 ? 10.03200 17.85900 43.64100 1.000 45.06856 168 GLN A CA 1
ATOM 754 C C . GLN A 1 98 ? 10.05900 16.34600 43.78300 1.000 47.92680 168 GLN A C 1
ATOM 755 O O . GLN A 1 98 ? 10.31100 15.63500 42.80500 1.000 52.10625 168 GLN A O 1
ATOM 761 N N . ILE A 1 99 ? 9.85000 15.86500 45.01200 1.000 44.45533 169 ILE A N 1
ATOM 762 C CA . ILE A 1 99 ? 9.89400 14.44300 45.33000 1.000 45.64758 169 ILE A CA 1
ATOM 763 C C . ILE A 1 99 ? 8.74200 14.14000 46.27300 1.000 46.35556 169 ILE A C 1
ATOM 764 O O . ILE A 1 99 ? 8.64400 14.75500 47.34500 1.000 42.22348 169 ILE A O 1
ATOM 769 N N . ASN A 1 100 ? 7.87200 13.19900 45.88300 1.000 45.72127 170 ASN A N 1
ATOM 770 C CA . ASN A 1 100 ? 6.69700 12.84600 46.67900 1.000 53.37482 170 ASN A CA 1
ATOM 771 C C . ASN A 1 100 ? 5.94500 14.09700 47.12200 1.000 48.04260 170 ASN A C 1
ATOM 772 O O . ASN A 1 100 ? 5.63800 14.28400 48.30100 1.000 56.43308 170 ASN A O 1
ATOM 777 N N . ASP A 1 101 ? 5.72000 15.00300 46.17200 1.000 44.77905 171 ASP A N 1
ATOM 778 C CA . ASP A 1 101 ? 4.89200 16.18700 46.38800 1.000 44.40006 171 ASP A CA 1
ATOM 779 C C . ASP A 1 101 ? 5.45600 17.10500 47.47400 1.000 43.65787 171 ASP A C 1
ATOM 780 O O . ASP A 1 101 ? 4.72300 17.88200 48.08600 1.000 43.08411 171 ASP A O 1
ATOM 785 N N . GLN A 1 102 ? 6.77300 17.05500 47.67300 1.000 41.66552 172 GLN A N 1
ATOM 786 C CA . GLN A 1 102 ? 7.49700 17.98700 48.52000 1.000 40.84700 172 GLN A CA 1
ATOM 787 C C . GLN A 1 102 ? 8.65400 18.58700 47.73800 1.000 43.31572 172 GLN A C 1
ATOM 788 O O . GLN A 1 102 ? 9.18700 17.95600 46.82300 1.000 37.52029 172 GLN A O 1
ATOM 794 N N . ILE A 1 103 ? 9.06500 19.79100 48.13900 1.000 38.22827 173 ILE A N 1
ATOM 795 C CA . ILE A 1 103 ? 10.17900 20.50100 47.51700 1.000 36.27803 173 ILE A CA 1
ATOM 796 C C . ILE A 1 103 ? 11.43500 20.27000 48.33800 1.000 42.78671 173 ILE A C 1
ATOM 797 O O . ILE A 1 103 ? 11.42400 20.43100 49.57500 1.000 48.17420 173 ILE A O 1
ATOM 802 N N . PHE A 1 104 ? 12.50400 19.87300 47.66200 1.000 41.32864 174 PHE A N 1
ATOM 803 C CA . PHE A 1 104 ? 13.85200 19.81500 48.19200 1.000 35.30686 174 PHE A CA 1
ATOM 804 C C . PHE A 1 104 ? 14.75800 20.67200 47.31800 1.000 46.63191 174 PHE A C 1
ATOM 805 O O . PHE A 1 104 ? 14.45500 20.94700 46.14900 1.000 42.07083 174 PHE A O 1
ATOM 813 N N . TYR A 1 105 ? 15.87000 21.10500 47.90000 1.000 44.66325 175 TYR A N 1
ATOM 814 C CA . TYR A 1 105 ? 16.86900 21.89600 47.20000 1.000 41.01808 175 TYR A CA 1
ATOM 815 C C . TYR A 1 105 ? 18.05200 20.97200 46.94700 1.000 46.55558 175 TYR A C 1
ATOM 816 O O . TYR A 1 105 ? 18.57200 20.35700 47.88700 1.000 43.63944 175 TYR A O 1
ATOM 825 N N . ARG A 1 106 ? 18.46400 20.85700 45.67900 1.000 37.92823 176 ARG A N 1
ATOM 826 C CA . ARG A 1 106 ? 19.55500 19.98000 45.29000 1.000 37.82032 176 ARG A CA 1
ATOM 827 C C . ARG A 1 106 ? 20.79600 20.81400 45.00000 1.000 46.10553 176 ARG A C 1
ATOM 828 O O . ARG A 1 106 ? 20.71400 21.83600 44.30100 1.000 42.21032 176 ARG A O 1
ATOM 836 N N . VAL A 1 107 ? 21.94200 20.36300 45.51200 1.000 45.51072 177 VAL A N 1
ATOM 837 C CA . VAL A 1 107 ? 23.22100 21.03900 45.31300 1.000 42.48930 177 VAL A CA 1
ATOM 838 C C . VAL A 1 107 ? 23.73000 20.75000 43.89700 1.000 47.19513 177 VAL A C 1
ATOM 839 O O . VAL A 1 107 ? 23.89800 19.59100 43.50100 1.000 43.78157 177 VAL A O 1
ATOM 843 N N . VAL A 1 108 ? 23.99100 21.80400 43.12700 1.000 43.74998 178 VAL A N 1
ATOM 844 C CA . VAL A 1 108 ? 24.47100 21.64700 41.75300 1.000 42.27612 178 VAL A CA 1
ATOM 845 C C . VAL A 1 108 ? 25.87700 22.17900 41.54200 1.000 47.47148 178 VAL A C 1
ATOM 846 O O . VAL A 1 108 ? 26.44400 21.95900 40.46400 1.000 53.80119 178 VAL A O 1
ATOM 850 N N . ALA A 1 109 ? 26.44900 22.90100 42.50500 1.000 43.42363 179 ALA A N 1
ATOM 851 C CA . ALA A 1 109 ? 27.86800 23.24000 42.49300 1.000 53.73013 179 ALA A CA 1
ATOM 852 C C . ALA A 1 109 ? 28.41000 23.08100 43.90800 1.000 60.35460 179 ALA A C 1
ATOM 853 O O . ALA A 1 109 ? 27.65600 23.17000 44.87900 1.000 49.21116 179 ALA A O 1
ATOM 855 N N . ASP A 1 110 ? 29.71800 22.86400 44.02200 1.000 62.16008 180 ASP A N 1
ATOM 856 C CA . ASP A 1 110 ? 30.32700 22.69000 45.33600 1.000 66.38691 180 ASP A CA 1
ATOM 857 C C . ASP A 1 110 ? 30.23100 23.97400 46.15400 1.000 64.10769 180 ASP A C 1
ATOM 858 O O . ASP A 1 110 ? 30.38200 25.08200 45.63100 1.000 63.77080 180 ASP A O 1
ATOM 863 N N . ILE A 1 111 ? 29.96000 23.83300 47.44800 1.000 60.74676 181 ILE A N 1
ATOM 864 C CA . ILE A 1 111 ? 29.86900 24.98200 48.34100 1.000 56.08041 181 ILE A CA 1
ATOM 865 C C . ILE A 1 111 ? 30.96600 24.85600 49.39200 1.000 61.57844 181 ILE A C 1
ATOM 866 O O . ILE A 1 111 ? 30.94200 23.93500 50.22200 1.000 68.26608 181 ILE A O 1
ATOM 871 N N . ALA A 1 112 ? 31.91800 25.79000 49.36600 1.000 58.23856 182 ALA A N 1
ATOM 872 C CA . ALA A 1 112 ? 33.01000 25.81300 50.32400 1.000 59.36764 182 ALA A CA 1
ATOM 873 C C . ALA A 1 112 ? 32.56200 26.39100 51.67200 1.000 63.03387 182 ALA A C 1
ATOM 874 O O . ALA A 1 112 ? 31.58600 27.14500 51.74400 1.000 58.47806 182 ALA A O 1
ATOM 876 N N . PRO A 1 113 ? 33.26700 26.06000 52.75900 1.000 67.26333 183 PRO A N 1
ATOM 877 C CA . PRO A 1 113 ? 32.94200 26.67000 54.05500 1.000 67.14752 183 PRO A CA 1
ATOM 878 C C . PRO A 1 113 ? 32.96000 28.19000 53.97000 1.000 63.15757 183 PRO A C 1
ATOM 879 O O . PRO A 1 113 ? 33.83500 28.79000 53.34000 1.000 63.56815 183 PRO A O 1
ATOM 883 N N . GLY A 1 114 ? 31.96600 28.81400 54.59400 1.000 65.22098 184 GLY A N 1
ATOM 884 C CA . GLY A 1 114 ? 31.85400 30.25600 54.55500 1.000 67.76339 184 GLY A CA 1
ATOM 885 C C . GLY A 1 114 ? 31.23400 30.84900 53.30400 1.000 61.94164 184 GLY A C 1
ATOM 886 O O . GLY A 1 114 ? 31.39700 32.05100 53.07300 1.000 66.21057 184 GLY A O 1
ATOM 887 N N . GLU A 1 115 ? 30.51700 30.07100 52.50000 1.000 54.18808 185 GLU A N 1
ATOM 888 C CA . GLU A 1 115 ? 29.85000 30.59400 51.30900 1.000 56.78049 185 GLU A CA 1
ATOM 889 C C . GLU A 1 115 ? 28.33800 30.52900 51.48600 1.000 52.57209 185 GLU A C 1
ATOM 890 O O . GLU A 1 115 ? 27.81900 29.72500 52.26700 1.000 52.88529 185 GLU A O 1
ATOM 896 N N . GLU A 1 116 ? 27.62700 31.38400 50.75000 1.000 45.60020 186 GLU A N 1
ATOM 897 C CA . GLU A 1 116 ? 26.18300 31.47300 50.89300 1.000 42.93673 186 GLU A CA 1
ATOM 898 C C . GLU A 1 116 ? 25.47900 30.44700 50.01300 1.000 50.78504 186 GLU A C 1
ATOM 899 O O . GLU A 1 116 ? 25.88600 30.20400 48.87200 1.000 41.92082 186 GLU A O 1
ATOM 905 N N . LEU A 1 117 ? 24.41600 29.84300 50.55200 1.000 46.07658 187 LEU A N 1
ATOM 906 C CA . LEU A 1 117 ? 23.56600 28.95500 49.76400 1.000 47.35568 187 LEU A CA 1
ATOM 907 C C . LEU A 1 117 ? 22.64200 29.80600 48.89900 1.000 45.18963 187 LEU A C 1
ATOM 908 O O . LEU A 1 117 ? 21.92100 30.66300 49.43100 1.000 39.87320 187 LEU A O 1
ATOM 913 N N . LEU A 1 118 ? 22.66700 29.59100 47.56400 1.000 39.91005 188 LEU A N 1
ATOM 914 C CA . LEU A 1 118 ? 21.85900 30.41300 46.66400 1.000 38.45198 188 LEU A CA 1
ATOM 915 C C . LEU A 1 118 ? 21.14400 29.56100 45.62200 1.000 38.60463 188 LEU A C 1
ATOM 916 O O . LEU A 1 118 ? 21.78000 28.77900 44.90600 1.000 38.31775 188 LEU A O 1
ATOM 921 N N . LEU A 1 119 ? 19.84300 29.78800 45.48600 1.000 38.71780 189 LEU A N 1
ATOM 922 C CA . LEU A 1 119 ? 19.01800 29.13400 44.48300 1.000 38.05719 189 LEU A CA 1
ATOM 923 C C . LEU A 1 119 ? 19.19500 29.79200 43.12200 1.000 41.41549 189 LEU A C 1
ATOM 924 O O . LEU A 1 119 ? 19.56200 30.96900 43.01300 1.000 34.92261 189 LEU A O 1
ATOM 929 N N . PHE A 1 120 ? 18.90000 28.99800 42.08600 1.000 43.29993 190 PHE A N 1
ATOM 930 C CA . PHE A 1 120 ? 18.79700 29.45600 40.70500 1.000 38.90993 190 PHE A CA 1
ATOM 931 C C . PHE A 1 120 ? 17.99900 30.74400 40.61800 1.000 35.14895 190 PHE A C 1
ATOM 932 O O . PHE A 1 120 ? 16.89800 30.84300 41.16100 1.000 42.47088 190 PHE A O 1
ATOM 940 N N . MET A 1 121 ? 18.56400 31.72900 39.91400 1.000 37.73084 191 MET A N 1
ATOM 941 C CA . MET A 1 121 ? 17.97900 33.05500 39.79100 1.000 36.84915 191 MET A CA 1
ATOM 942 C C . MET A 1 121 ? 16.52700 32.99100 39.32200 1.000 46.82667 191 MET A C 1
ATOM 943 O O . MET A 1 121 ? 16.12100 32.09100 38.57600 1.000 37.52292 191 MET A O 1
ATOM 948 N N . LYS A 1 122 ? 15.73500 33.96300 39.76200 1.000 46.62401 192 LYS A N 1
ATOM 949 C CA . LYS A 1 122 ? 14.38500 34.10100 39.24400 1.000 44.50797 192 LYS A CA 1
ATOM 950 C C . LYS A 1 122 ? 14.43600 34.67800 37.83000 1.000 53.13795 192 LYS A C 1
ATOM 951 O O . LYS A 1 122 ? 15.35800 35.41300 37.47000 1.000 50.56133 192 LYS A O 1
ATOM 957 N N . SER A 1 123 ? 13.44100 34.32100 37.02500 1.000 62.48118 193 SER A N 1
ATOM 958 C CA . SER A 1 123 ? 13.34700 34.75500 35.62300 1.000 71.07168 193 SER A CA 1
ATOM 959 C C . SER A 1 123 ? 13.63700 36.25300 35.39800 1.000 89.14490 193 SER A C 1
ATOM 960 O O . SER A 1 123 ? 12.72800 37.07600 35.22300 1.000 97.93016 193 SER A O 1
#